Protein AF-A0A9Q4A584-F1 (afdb_monomer_lite)

Secondary structure (DSSP, 8-state):
---------------------------HHHHHHHHHHHHHHHHHHHHHHHHHHHHHHS-TTTS-HHHHHHHHHHHHHHHHH--HHHHHHHHHHHHHHHHHHTPPPPTT----SSPPPHHHHHHHHHHHHSHHHHHHHS---------------

pLDDT: mean 70.02, std 19.83, range [31.92, 92.0]

Structure (mmCIF, N/CA/C/O backbone):
data_AF-A0A9Q4A584-F1
#
_entry.id   AF-A0A9Q4A584-F1
#
loop_
_atom_site.group_PDB
_atom_site.id
_atom_site.type_symbol
_atom_site.label_atom_id
_atom_site.label_alt_id
_atom_site.label_comp_id
_atom_site.label_asym_id
_atom_site.label_entity_id
_atom_site.label_seq_id
_atom_site.pdbx_PDB_ins_code
_atom_site.Cartn_x
_atom_site.Cartn_y
_atom_site.Cartn_z
_atom_site.occupancy
_atom_site.B_iso_or_equiv
_atom_site.auth_seq_id
_atom_site.auth_comp_id
_atom_site.auth_asym_id
_atom_site.auth_atom_id
_atom_site.pdbx_PDB_model_num
ATOM 1 N N . MET A 1 1 ? 50.749 42.312 -32.175 1.00 40.69 1 MET A N 1
ATOM 2 C CA . MET A 1 1 ? 51.852 41.611 -31.478 1.00 40.69 1 MET A CA 1
ATOM 3 C C . MET A 1 1 ? 52.703 42.651 -30.770 1.00 40.69 1 MET A C 1
ATOM 5 O O . MET A 1 1 ? 53.449 43.335 -31.454 1.00 40.69 1 MET A O 1
ATOM 9 N N . THR A 1 2 ? 52.614 42.774 -29.443 1.00 34.50 2 THR A N 1
ATOM 10 C CA . THR A 1 2 ? 53.553 43.616 -28.682 1.00 34.50 2 THR A CA 1
ATOM 11 C C . THR A 1 2 ? 53.817 42.985 -27.320 1.00 34.50 2 THR A C 1
ATOM 13 O O . THR A 1 2 ? 52.899 42.554 -26.629 1.00 34.50 2 THR A O 1
ATOM 16 N N . LYS A 1 3 ? 55.103 42.854 -26.999 1.00 38.12 3 LYS A N 1
ATOM 17 C CA . LYS A 1 3 ? 55.669 42.194 -25.823 1.00 38.12 3 LYS A CA 1
ATOM 18 C C . LYS A 1 3 ? 55.987 43.235 -24.735 1.00 38.12 3 LYS A C 1
ATOM 20 O O . LYS A 1 3 ? 56.622 44.230 -25.052 1.00 38.12 3 LYS A O 1
ATOM 25 N N . ARG A 1 4 ? 55.724 42.825 -23.482 1.00 40.00 4 ARG A N 1
ATOM 26 C CA . ARG A 1 4 ? 56.621 42.845 -22.298 1.00 40.00 4 ARG A CA 1
ATOM 27 C C . ARG A 1 4 ? 56.768 44.092 -21.388 1.00 40.00 4 ARG A C 1
ATOM 29 O O . ARG A 1 4 ? 57.232 45.128 -21.837 1.00 40.00 4 ARG A O 1
ATOM 36 N N . HIS A 1 5 ? 56.633 43.780 -20.079 1.00 40.31 5 HIS A N 1
ATOM 37 C CA . HIS A 1 5 ? 57.414 44.223 -18.892 1.00 40.31 5 HIS A CA 1
ATOM 38 C C . HIS A 1 5 ? 57.195 45.666 -18.363 1.00 40.31 5 HIS A C 1
ATOM 40 O O . HIS A 1 5 ? 56.999 46.562 -19.163 1.00 40.31 5 HIS A O 1
ATOM 46 N N . PHE A 1 6 ? 57.241 46.017 -17.063 1.00 33.31 6 PHE A N 1
ATOM 47 C CA . PHE A 1 6 ? 57.586 45.364 -15.780 1.00 33.31 6 PHE A CA 1
ATOM 48 C C . PHE A 1 6 ? 57.098 46.268 -14.599 1.00 33.31 6 PHE A C 1
ATOM 50 O O . PHE A 1 6 ? 56.955 47.472 -14.784 1.00 33.31 6 PHE A O 1
ATOM 57 N N . SER A 1 7 ? 56.994 45.683 -13.395 1.00 35.25 7 SER A N 1
ATOM 58 C CA . SER A 1 7 ? 57.265 46.262 -12.051 1.00 35.25 7 SER A CA 1
ATOM 59 C C . SER A 1 7 ? 56.241 47.136 -11.299 1.00 35.25 7 SER A C 1
ATOM 61 O O . SER A 1 7 ? 56.107 48.332 -11.517 1.00 35.25 7 SER A O 1
ATOM 63 N N . THR A 1 8 ? 55.629 46.490 -10.300 1.00 46.31 8 THR A N 1
ATOM 64 C CA . THR A 1 8 ? 55.676 46.764 -8.844 1.00 46.31 8 THR A CA 1
ATOM 65 C C . THR A 1 8 ? 55.876 48.197 -8.321 1.00 46.31 8 THR A C 1
ATOM 67 O O . THR A 1 8 ? 56.972 48.741 -8.380 1.00 46.31 8 THR A O 1
ATOM 70 N N . LEU A 1 9 ? 54.857 48.686 -7.609 1.00 35.78 9 LEU A N 1
ATOM 71 C CA . LEU A 1 9 ? 54.880 49.517 -6.390 1.00 35.78 9 LEU A CA 1
ATOM 72 C C . LEU A 1 9 ? 53.492 49.296 -5.760 1.00 35.78 9 LEU A C 1
ATOM 74 O O . LEU A 1 9 ? 52.506 49.251 -6.482 1.00 35.78 9 LEU A O 1
ATOM 78 N N . GLY A 1 10 ? 53.305 49.004 -4.482 1.00 31.92 10 GLY A N 1
ATOM 79 C CA . GLY A 1 10 ? 53.908 49.597 -3.299 1.00 31.92 10 GLY A CA 1
ATOM 80 C C . GLY A 1 10 ? 52.718 49.863 -2.375 1.00 31.92 10 GLY A C 1
ATOM 81 O O . GLY A 1 10 ? 51.787 50.561 -2.760 1.00 31.92 10 GLY A O 1
ATOM 82 N N . ALA A 1 11 ? 52.690 49.192 -1.229 1.00 41.81 11 ALA A N 1
ATOM 83 C CA . ALA A 1 11 ? 51.587 49.229 -0.283 1.00 41.81 11 ALA A CA 1
ATOM 84 C C . ALA A 1 11 ? 51.425 50.611 0.364 1.00 41.81 11 ALA A C 1
ATOM 86 O O . ALA A 1 11 ? 52.413 51.212 0.776 1.00 41.81 11 ALA A O 1
ATOM 87 N N . THR A 1 12 ? 50.178 51.018 0.587 1.00 35.19 12 THR A N 1
ATOM 88 C CA . THR A 1 12 ? 49.785 51.803 1.761 1.00 35.19 12 THR A CA 1
ATOM 89 C C . THR A 1 12 ? 48.471 51.236 2.273 1.00 35.19 12 THR A C 1
ATOM 91 O O . THR A 1 12 ? 47.438 51.297 1.612 1.00 35.19 12 THR A O 1
ATOM 94 N N . PHE A 1 13 ? 48.585 50.585 3.425 1.00 35.34 13 PHE A N 1
ATOM 95 C CA . PHE A 1 13 ? 47.510 50.074 4.254 1.00 35.34 13 PHE A CA 1
ATOM 96 C C . PHE A 1 13 ? 46.861 51.271 4.946 1.00 35.34 13 PHE A C 1
ATOM 98 O O . PHE A 1 13 ? 47.531 51.946 5.725 1.00 35.34 13 PHE A O 1
ATOM 105 N N . ASP A 1 14 ? 45.594 51.534 4.640 1.00 34.25 14 ASP A N 1
ATOM 106 C CA . ASP A 1 14 ? 44.761 52.440 5.422 1.00 34.25 14 ASP A CA 1
ATOM 107 C C . ASP A 1 14 ? 43.727 51.575 6.138 1.00 34.25 14 ASP A C 1
ATOM 109 O O . ASP A 1 14 ? 42.831 50.986 5.526 1.00 34.25 14 ASP A O 1
ATOM 113 N N . ALA A 1 15 ? 43.962 51.387 7.431 1.00 45.78 15 ALA A N 1
ATOM 114 C CA . ALA A 1 15 ? 43.024 50.760 8.331 1.00 45.78 15 ALA A CA 1
ATOM 115 C C . ALA A 1 15 ? 42.197 51.869 8.950 1.00 45.78 15 ALA A C 1
ATOM 117 O O . ALA A 1 15 ? 42.630 52.489 9.916 1.00 45.78 15 ALA A O 1
ATOM 118 N N . ASP A 1 16 ? 40.985 52.046 8.444 1.00 40.03 16 ASP A N 1
ATOM 119 C CA . ASP A 1 16 ? 39.939 52.576 9.290 1.00 40.03 16 ASP A CA 1
ATOM 120 C C . ASP A 1 16 ? 38.580 51.975 8.948 1.00 40.03 16 ASP A C 1
ATOM 122 O O . ASP A 1 16 ? 38.083 52.066 7.830 1.00 40.03 16 ASP A O 1
ATOM 126 N N . HIS A 1 17 ? 38.010 51.357 9.982 1.00 44.75 17 HIS A N 1
ATOM 127 C CA . HIS A 1 17 ? 36.589 51.115 10.184 1.00 44.75 17 HIS A CA 1
ATOM 128 C C . HIS A 1 17 ? 35.825 50.337 9.109 1.00 44.75 17 HIS A C 1
ATOM 130 O O . HIS A 1 17 ? 35.329 50.919 8.157 1.00 44.75 17 HIS A O 1
ATOM 136 N N . LEU A 1 18 ? 35.546 49.058 9.394 1.00 33.84 18 LEU A N 1
ATOM 137 C CA . LEU A 1 18 ? 34.205 48.472 9.240 1.00 33.84 18 LEU A CA 1
ATOM 138 C C . LEU A 1 18 ? 34.092 47.206 10.116 1.00 33.84 18 LEU A C 1
ATOM 140 O O . LEU A 1 18 ? 34.764 46.201 9.893 1.00 33.84 18 LEU A O 1
ATOM 144 N N . LEU A 1 19 ? 33.259 47.293 11.154 1.00 40.94 19 LEU A N 1
ATOM 145 C CA . LEU A 1 19 ? 32.802 46.175 11.989 1.00 40.94 19 LEU A CA 1
ATOM 146 C C . LEU A 1 19 ? 31.737 45.332 11.242 1.00 40.94 19 LEU A C 1
ATOM 148 O O . LEU A 1 19 ? 31.252 45.749 10.191 1.00 40.94 19 LEU A O 1
ATOM 152 N N . PRO A 1 20 ? 31.431 44.112 11.726 1.00 48.06 20 PRO A N 1
ATOM 153 C CA . PRO A 1 20 ? 31.235 42.927 10.903 1.00 48.06 20 PRO A CA 1
ATOM 154 C C . PRO A 1 20 ? 29.814 42.846 10.350 1.00 48.06 20 PRO A C 1
ATOM 156 O O . PRO A 1 20 ? 28.849 42.877 11.110 1.00 48.06 20 PRO A O 1
ATOM 159 N N . LEU A 1 21 ? 29.687 42.675 9.035 1.00 39.03 21 LEU A N 1
ATOM 160 C CA . LEU A 1 21 ? 28.413 42.329 8.417 1.00 39.03 21 LEU A CA 1
ATOM 161 C C . LEU A 1 21 ? 28.338 40.821 8.194 1.00 39.03 21 LEU A C 1
ATOM 163 O O . LEU A 1 21 ? 29.077 40.244 7.400 1.00 39.03 21 LEU A O 1
ATOM 167 N N . ASP A 1 22 ? 27.425 40.238 8.964 1.00 40.09 22 ASP A N 1
ATOM 168 C CA . ASP A 1 22 ? 26.577 39.114 8.610 1.00 40.09 22 ASP A CA 1
ATOM 169 C C . ASP A 1 22 ? 27.282 37.859 8.104 1.00 40.09 22 ASP A C 1
ATOM 171 O O . ASP A 1 22 ? 27.423 37.581 6.913 1.00 40.09 22 ASP A O 1
ATOM 175 N N . ARG A 1 23 ? 27.576 36.992 9.080 1.00 43.94 23 ARG A N 1
ATOM 176 C CA . ARG A 1 23 ? 27.409 35.550 8.899 1.00 43.94 23 ARG A CA 1
ATOM 177 C C . ARG A 1 23 ? 26.050 35.307 8.237 1.00 43.94 23 ARG A C 1
ATOM 179 O O . ARG A 1 23 ? 25.025 35.251 8.912 1.00 43.94 23 ARG A O 1
ATOM 186 N N . ILE A 1 24 ? 26.058 35.079 6.930 1.00 47.00 24 ILE A N 1
ATOM 187 C CA . ILE A 1 24 ? 25.037 34.268 6.280 1.00 47.00 24 ILE A CA 1
ATOM 188 C C . ILE A 1 24 ? 25.241 32.865 6.854 1.00 47.00 24 ILE A C 1
ATOM 190 O O . ILE A 1 24 ? 26.003 32.059 6.323 1.00 47.00 24 ILE A O 1
ATOM 194 N N . VAL A 1 25 ? 24.619 32.592 8.002 1.00 47.59 25 VAL A N 1
ATOM 195 C CA . VAL A 1 25 ? 24.321 31.220 8.394 1.00 47.59 25 VAL A CA 1
ATOM 196 C C . VAL A 1 25 ? 23.322 30.755 7.350 1.00 47.59 25 VAL A C 1
ATOM 198 O O . VAL A 1 25 ? 22.127 31.031 7.435 1.00 47.59 25 VAL A O 1
ATOM 201 N N . VAL A 1 26 ? 23.839 30.133 6.292 1.00 47.44 26 VAL A N 1
ATOM 202 C CA . VAL A 1 26 ? 23.025 29.304 5.416 1.00 47.44 26 VAL A CA 1
ATOM 203 C C . VAL A 1 26 ? 22.354 28.313 6.355 1.00 47.44 26 VAL A C 1
ATOM 205 O O . VAL A 1 26 ? 23.022 27.565 7.061 1.00 47.44 26 VAL A O 1
ATOM 208 N N . ASN A 1 27 ? 21.037 28.423 6.455 1.00 50.44 27 ASN 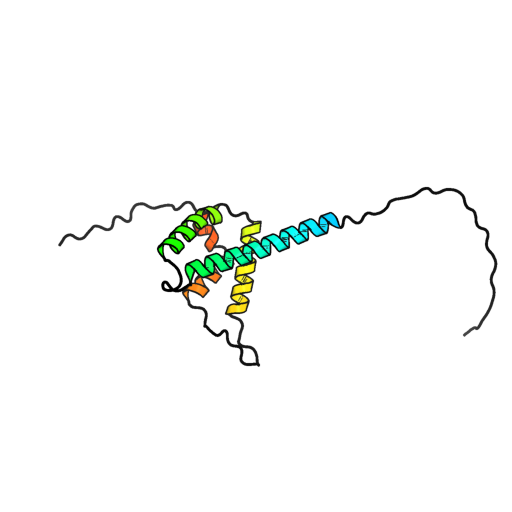A N 1
ATOM 209 C CA . ASN A 1 27 ? 20.192 27.643 7.340 1.00 50.44 27 ASN A CA 1
ATOM 210 C C . ASN A 1 27 ? 20.194 26.176 6.864 1.00 50.44 27 ASN A C 1
ATOM 212 O O . ASN A 1 27 ? 19.280 25.726 6.172 1.00 50.44 27 ASN A O 1
ATOM 216 N N . GLU A 1 28 ? 21.277 25.450 7.153 1.00 51.06 28 GLU A N 1
ATOM 217 C CA . GLU A 1 28 ? 21.445 24.030 6.821 1.00 51.06 28 GLU A CA 1
ATOM 218 C C . GLU A 1 28 ? 20.459 23.154 7.611 1.00 51.06 28 GLU A C 1
ATOM 220 O O . GLU A 1 28 ? 20.025 22.113 7.116 1.00 51.06 28 GLU A O 1
ATOM 225 N N . GLU A 1 29 ? 20.009 23.613 8.784 1.00 47.91 29 GLU A N 1
ATOM 226 C CA . GLU A 1 29 ? 19.045 22.900 9.633 1.00 47.91 29 GLU A CA 1
ATOM 227 C C . GLU A 1 29 ? 17.633 22.833 9.030 1.00 47.91 29 GLU A C 1
ATOM 229 O O . GLU A 1 29 ? 16.930 21.834 9.214 1.00 47.91 29 GLU A O 1
ATOM 234 N N . SER A 1 30 ? 17.221 23.835 8.243 1.00 47.16 30 SER A N 1
ATOM 235 C CA . SER A 1 30 ? 15.920 23.787 7.553 1.00 47.16 30 SER A CA 1
ATOM 236 C C . SER A 1 30 ? 15.910 22.796 6.388 1.00 47.16 30 SER A C 1
ATOM 238 O O . SER A 1 30 ? 14.933 22.076 6.207 1.00 47.16 30 SER A O 1
ATOM 240 N N . ARG A 1 31 ? 17.026 22.656 5.659 1.00 50.91 31 ARG A N 1
ATOM 241 C CA . ARG A 1 31 ? 17.143 21.650 4.585 1.00 50.91 31 ARG A CA 1
ATOM 242 C C . ARG A 1 31 ? 17.260 20.234 5.150 1.00 50.91 31 ARG A C 1
ATOM 244 O O . ARG A 1 31 ? 16.728 19.295 4.564 1.00 50.91 31 ARG A O 1
ATOM 251 N N . ALA A 1 32 ? 17.934 20.073 6.290 1.00 51.19 32 ALA A N 1
ATOM 252 C CA . ALA A 1 32 ? 18.060 18.781 6.957 1.00 51.19 32 ALA A CA 1
ATOM 253 C C . ALA A 1 32 ? 16.713 18.275 7.504 1.00 51.19 32 ALA A C 1
ATOM 255 O O . ALA A 1 32 ? 16.420 17.090 7.365 1.00 51.19 32 ALA A O 1
ATOM 256 N N . SER A 1 33 ? 15.875 19.161 8.056 1.00 51.38 33 SER A N 1
ATOM 257 C CA . SER A 1 33 ? 14.558 18.792 8.602 1.00 51.38 33 SER A CA 1
ATOM 258 C C . SER A 1 33 ? 13.566 18.366 7.512 1.00 51.38 33 SER A C 1
ATOM 260 O O . SER A 1 33 ? 12.888 17.351 7.668 1.00 51.38 33 SER A O 1
ATOM 262 N N . GLU A 1 34 ? 13.542 19.063 6.370 1.00 54.25 34 GLU A N 1
ATOM 263 C CA . GLU A 1 34 ? 12.715 18.688 5.210 1.00 54.25 34 GLU A CA 1
ATOM 264 C C . GLU A 1 34 ? 13.163 17.354 4.590 1.00 54.25 34 GLU A C 1
ATOM 266 O O . GLU A 1 34 ? 12.346 16.478 4.301 1.00 54.25 34 GLU A O 1
ATOM 271 N N . HIS A 1 35 ? 14.476 17.151 4.431 1.00 56.28 35 HIS A N 1
ATOM 272 C CA . HIS A 1 35 ? 15.012 15.904 3.885 1.00 56.28 35 HIS A CA 1
ATOM 273 C C . HIS A 1 35 ? 14.864 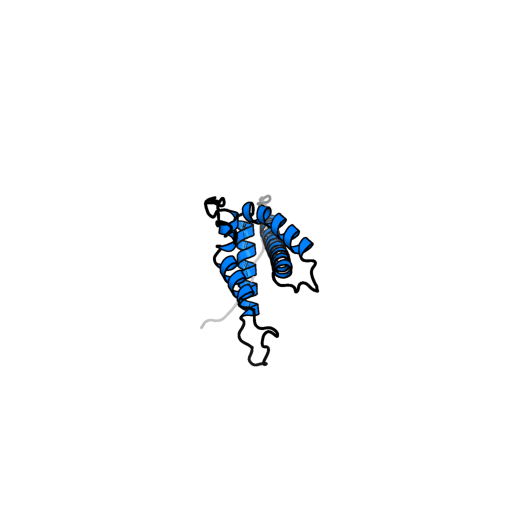14.713 4.840 1.00 56.28 35 HIS A C 1
ATOM 275 O O . HIS A 1 35 ? 14.668 13.587 4.375 1.00 56.28 35 HIS A O 1
ATOM 281 N N . TYR A 1 36 ? 14.954 14.935 6.154 1.00 57.06 36 TYR A N 1
ATOM 282 C CA . TYR A 1 36 ? 14.779 13.878 7.147 1.00 57.06 36 TYR A CA 1
ATOM 283 C C . TYR A 1 36 ? 13.316 13.438 7.240 1.00 57.06 36 TYR A C 1
ATOM 285 O O . TYR A 1 36 ? 13.061 12.237 7.210 1.00 57.06 36 TYR A O 1
ATOM 293 N N . GLY A 1 37 ? 12.368 14.385 7.253 1.00 62.25 37 GLY A N 1
ATOM 294 C CA . GLY A 1 37 ? 10.930 14.096 7.225 1.00 62.25 37 GLY A CA 1
ATOM 295 C C . GLY A 1 37 ? 10.493 13.352 5.960 1.00 62.25 37 GLY A C 1
ATOM 296 O O . GLY A 1 37 ? 9.811 12.335 6.040 1.00 62.25 37 GLY A O 1
ATOM 297 N N . ALA A 1 38 ? 10.972 13.771 4.785 1.00 63.78 38 ALA A N 1
ATOM 298 C CA . ALA A 1 38 ? 10.655 13.082 3.533 1.00 63.78 38 ALA A CA 1
ATOM 299 C C . ALA A 1 38 ? 11.259 11.664 3.464 1.00 63.78 38 ALA A C 1
ATOM 301 O O . ALA A 1 38 ? 10.646 10.736 2.927 1.00 63.78 38 ALA A O 1
ATOM 302 N N . ARG A 1 39 ? 12.465 11.464 4.018 1.00 67.81 39 ARG A N 1
ATOM 303 C CA . ARG A 1 39 ? 13.128 10.151 4.045 1.00 67.81 39 ARG A CA 1
ATOM 304 C C . ARG A 1 39 ? 12.508 9.212 5.079 1.00 67.81 39 ARG A C 1
ATOM 306 O O . ARG A 1 39 ? 12.388 8.022 4.792 1.00 67.81 39 ARG A O 1
ATOM 313 N N . SER A 1 40 ? 12.101 9.725 6.240 1.00 81.69 40 SER A N 1
ATOM 314 C CA . SER A 1 40 ? 11.394 8.940 7.255 1.00 81.69 40 SER A CA 1
ATOM 315 C C . SER A 1 40 ? 9.994 8.558 6.779 1.00 81.69 40 SER A C 1
ATOM 317 O O . SER A 1 40 ? 9.618 7.397 6.905 1.00 81.69 40 SER A O 1
ATOM 319 N N . MET A 1 41 ? 9.268 9.478 6.134 1.00 89.94 41 MET A N 1
ATOM 320 C CA . MET A 1 41 ? 7.941 9.199 5.585 1.00 89.94 41 MET A CA 1
ATOM 321 C C . MET A 1 41 ? 7.989 8.146 4.481 1.00 89.94 41 MET A C 1
ATOM 323 O O . MET A 1 41 ? 7.173 7.228 4.463 1.00 89.94 41 MET A O 1
ATOM 327 N N . ARG A 1 42 ? 8.983 8.222 3.591 1.00 87.00 42 ARG A N 1
ATOM 328 C CA . ARG A 1 42 ? 9.196 7.182 2.584 1.00 87.00 42 ARG A CA 1
ATOM 329 C C . ARG A 1 42 ? 9.491 5.825 3.225 1.00 87.00 42 ARG A C 1
ATOM 331 O O . ARG A 1 42 ? 8.915 4.833 2.801 1.00 87.00 42 ARG A O 1
ATOM 338 N N . ALA A 1 43 ? 10.366 5.776 4.228 1.00 88.12 43 ALA A N 1
ATOM 339 C CA . ALA A 1 43 ? 10.709 4.527 4.905 1.00 88.12 43 ALA A CA 1
ATOM 340 C C . ALA A 1 43 ? 9.500 3.911 5.630 1.00 88.12 43 ALA A C 1
ATOM 342 O O . ALA A 1 43 ? 9.288 2.705 5.553 1.00 88.12 43 ALA A O 1
ATOM 343 N N . LEU A 1 44 ? 8.677 4.736 6.286 1.00 89.94 44 LEU A N 1
ATOM 344 C CA . LEU A 1 44 ? 7.426 4.287 6.897 1.00 89.94 44 LEU A CA 1
ATOM 345 C C . LEU A 1 44 ? 6.447 3.770 5.844 1.00 89.94 44 LEU A C 1
ATOM 347 O O . LEU A 1 44 ? 5.884 2.701 6.027 1.00 89.94 44 LEU A O 1
ATOM 351 N N . ALA A 1 45 ? 6.288 4.471 4.720 1.00 91.69 45 ALA A N 1
ATOM 352 C CA . ALA A 1 45 ? 5.452 4.003 3.621 1.00 91.69 45 ALA A CA 1
ATOM 353 C C . ALA A 1 45 ? 5.949 2.670 3.035 1.00 91.69 45 ALA A C 1
ATOM 355 O O . ALA A 1 45 ? 5.131 1.816 2.714 1.00 91.69 45 ALA A O 1
ATOM 356 N N . GLU A 1 46 ? 7.268 2.471 2.927 1.00 90.88 46 GLU A N 1
ATOM 357 C CA . GLU A 1 46 ? 7.871 1.206 2.484 1.00 90.88 46 GLU A CA 1
ATOM 358 C C . GLU A 1 46 ? 7.544 0.064 3.456 1.00 90.88 46 GLU A C 1
ATOM 360 O O . GLU A 1 46 ? 7.025 -0.964 3.030 1.00 90.88 46 GLU A O 1
ATOM 365 N N . LEU A 1 47 ? 7.746 0.275 4.760 1.00 90.69 47 LEU A N 1
ATOM 366 C CA . LEU A 1 47 ? 7.429 -0.721 5.790 1.00 90.69 47 LEU A CA 1
ATOM 367 C C . LEU A 1 47 ? 5.930 -1.031 5.865 1.00 90.69 47 LEU A C 1
ATOM 369 O O . LEU A 1 47 ? 5.546 -2.196 5.925 1.00 90.69 47 LEU A O 1
ATOM 373 N N . SER A 1 48 ? 5.080 -0.003 5.839 1.00 90.81 48 SER A N 1
ATOM 374 C CA . SER A 1 48 ? 3.625 -0.163 5.858 1.00 90.81 48 SER A CA 1
ATOM 375 C C . SER A 1 48 ? 3.130 -0.897 4.617 1.00 90.81 48 SER A C 1
ATOM 377 O O . SER A 1 48 ? 2.257 -1.755 4.718 1.00 90.81 48 SER A O 1
ATOM 379 N N . PHE A 1 49 ? 3.695 -0.590 3.447 1.00 91.75 49 PHE A N 1
ATOM 380 C CA . PHE A 1 49 ? 3.367 -1.292 2.213 1.00 91.75 49 PHE A CA 1
ATOM 381 C C . PHE A 1 49 ? 3.766 -2.766 2.296 1.00 91.75 49 PHE A C 1
ATOM 383 O O . PHE A 1 49 ? 2.944 -3.629 2.000 1.00 91.75 49 PHE A O 1
ATOM 390 N N . ASP A 1 50 ? 4.998 -3.063 2.720 1.00 90.44 50 ASP A N 1
ATOM 391 C CA . ASP A 1 50 ? 5.484 -4.440 2.844 1.00 90.44 50 ASP A CA 1
ATOM 392 C C . ASP A 1 50 ? 4.659 -5.237 3.867 1.00 90.44 50 ASP A C 1
ATOM 394 O O . ASP A 1 50 ? 4.363 -6.408 3.635 1.00 90.44 50 ASP A O 1
ATOM 398 N N . PHE A 1 51 ? 4.221 -4.600 4.958 1.00 90.00 51 PHE A N 1
ATOM 399 C CA . PHE A 1 51 ? 3.332 -5.216 5.941 1.00 90.00 51 PHE A CA 1
ATOM 400 C C . PHE A 1 51 ? 1.969 -5.576 5.341 1.00 90.00 51 PHE A C 1
ATOM 402 O O . PHE A 1 51 ? 1.547 -6.724 5.434 1.00 90.00 51 PHE A O 1
ATOM 409 N N . VAL A 1 52 ? 1.301 -4.632 4.669 1.00 90.69 52 VAL A N 1
ATOM 410 C CA . VAL A 1 52 ? 0.003 -4.877 4.008 1.00 90.69 52 VAL A CA 1
ATOM 411 C C . VAL A 1 52 ? 0.135 -5.946 2.930 1.00 90.69 52 VAL A C 1
ATOM 413 O O . VAL A 1 52 ? -0.685 -6.857 2.856 1.00 90.69 52 VAL A O 1
ATOM 416 N N . TRP A 1 53 ? 1.196 -5.868 2.126 1.00 90.25 53 TRP A N 1
ATOM 417 C CA . TRP A 1 53 ? 1.511 -6.868 1.113 1.00 90.25 53 TRP A CA 1
ATOM 418 C C . TRP A 1 53 ? 1.654 -8.261 1.730 1.00 90.25 53 TRP A C 1
ATOM 420 O O . TRP A 1 53 ? 1.106 -9.228 1.209 1.00 90.25 53 TRP A O 1
ATOM 430 N N . HIS A 1 54 ? 2.366 -8.363 2.854 1.00 89.25 54 HIS A N 1
ATOM 431 C CA . HIS A 1 54 ? 2.536 -9.617 3.575 1.00 89.25 54 HIS A CA 1
ATOM 432 C C . HIS A 1 54 ? 1.202 -10.142 4.118 1.00 89.25 54 HIS A C 1
ATOM 434 O O . HIS A 1 54 ? 0.913 -11.318 3.930 1.00 89.25 54 HIS A O 1
ATOM 440 N N . LEU A 1 55 ? 0.359 -9.288 4.707 1.00 89.38 55 LEU A N 1
ATOM 441 C CA . LEU A 1 55 ? -0.950 -9.706 5.221 1.00 89.38 55 LEU A CA 1
ATOM 442 C C . LEU A 1 55 ? -1.901 -10.213 4.130 1.00 89.38 55 LEU A C 1
ATOM 444 O O . LEU A 1 55 ? -2.713 -11.089 4.396 1.00 89.38 55 LEU A O 1
ATOM 448 N N . MET A 1 56 ? -1.830 -9.646 2.924 1.00 87.38 56 MET A N 1
ATOM 449 C CA . MET A 1 56 ? -2.768 -9.964 1.842 1.00 87.38 56 MET A CA 1
ATOM 450 C C . MET A 1 56 ? -2.352 -11.153 0.975 1.00 87.38 56 MET A C 1
ATOM 452 O O . MET A 1 56 ? -3.216 -11.781 0.369 1.00 87.38 56 MET A O 1
ATOM 456 N N . PHE A 1 57 ? -1.050 -11.414 0.844 1.00 87.00 57 PHE A N 1
ATOM 457 C CA . PHE A 1 57 ? -0.532 -12.326 -0.184 1.00 87.00 57 PHE A CA 1
ATOM 458 C C . PHE A 1 57 ? 0.416 -13.402 0.343 1.00 87.00 57 PHE A C 1
ATOM 460 O O . PHE A 1 57 ? 1.020 -14.111 -0.460 1.00 87.00 57 PHE A O 1
ATOM 467 N N . THR A 1 58 ? 0.594 -13.497 1.658 1.00 85.69 58 THR A N 1
ATOM 468 C CA . THR A 1 58 ? 1.323 -14.618 2.262 1.00 85.69 58 THR A CA 1
ATOM 469 C C . THR A 1 58 ? 0.381 -15.794 2.423 1.00 85.69 58 THR A C 1
ATOM 471 O O . THR A 1 58 ? -0.778 -15.608 2.778 1.00 85.69 58 THR A O 1
ATOM 474 N N . ASP A 1 59 ? 0.891 -16.989 2.155 1.00 78.38 59 ASP A N 1
ATOM 475 C CA . ASP A 1 59 ? 0.126 -18.224 2.250 1.00 78.38 59 ASP A CA 1
ATOM 476 C C . ASP A 1 59 ? -0.362 -18.488 3.693 1.00 78.38 59 ASP A C 1
ATOM 478 O O . ASP A 1 59 ? 0.325 -18.180 4.675 1.00 78.38 59 ASP A O 1
ATOM 482 N N . ASP A 1 60 ? -1.545 -19.099 3.818 1.00 74.06 60 ASP A N 1
ATOM 483 C CA . ASP A 1 60 ? -2.212 -19.392 5.102 1.00 74.06 60 ASP A CA 1
ATOM 484 C C . ASP A 1 60 ? -1.401 -20.346 6.010 1.00 74.06 60 ASP A C 1
ATOM 486 O O . ASP A 1 60 ? -1.657 -20.455 7.209 1.00 74.06 60 ASP A O 1
ATOM 490 N N . ASP A 1 61 ? -0.420 -21.070 5.461 1.00 79.25 61 ASP A N 1
ATOM 491 C CA . ASP A 1 61 ? 0.486 -21.938 6.223 1.00 79.25 61 ASP A CA 1
ATOM 492 C C . ASP A 1 61 ? 1.627 -21.164 6.908 1.00 79.25 61 ASP A C 1
ATOM 494 O O . ASP A 1 61 ? 2.272 -21.684 7.824 1.00 79.25 61 ASP A O 1
ATOM 498 N N . GLN A 1 62 ? 1.868 -19.921 6.485 1.00 80.75 62 GLN A N 1
ATOM 499 C CA . GLN A 1 62 ? 2.911 -19.037 7.006 1.00 80.75 62 GLN A CA 1
ATOM 500 C C . GLN A 1 62 ? 2.353 -17.889 7.850 1.00 80.75 62 GLN A C 1
ATOM 502 O O . GLN A 1 62 ? 3.088 -17.330 8.670 1.00 80.75 62 GLN A O 1
ATOM 507 N N . LEU A 1 63 ? 1.075 -17.548 7.677 1.00 84.69 63 LEU A N 1
ATOM 508 C CA . LEU A 1 63 ? 0.412 -16.461 8.385 1.00 84.69 63 LEU A CA 1
ATOM 509 C C . LEU A 1 63 ? -0.901 -16.938 9.010 1.00 84.69 63 LEU A C 1
ATOM 511 O O . LEU A 1 63 ? -1.761 -17.494 8.338 1.00 84.69 63 LEU A O 1
ATOM 515 N N . ASP A 1 64 ? -1.073 -16.669 10.305 1.00 87.38 64 ASP A N 1
ATOM 516 C CA . ASP A 1 64 ? -2.348 -16.897 10.985 1.00 87.38 64 ASP A CA 1
ATOM 517 C C . ASP A 1 64 ? -3.426 -15.987 10.373 1.00 87.38 64 ASP A C 1
ATOM 519 O O . ASP A 1 64 ? -3.339 -14.756 10.444 1.00 87.38 64 ASP A O 1
ATOM 523 N N . GLN A 1 65 ? -4.432 -16.603 9.754 1.00 85.12 65 GLN A N 1
ATOM 524 C CA . GLN A 1 65 ? -5.480 -15.903 9.019 1.00 85.12 65 GLN A CA 1
ATOM 525 C C . GLN A 1 65 ? -6.338 -15.010 9.925 1.00 85.12 65 GLN A C 1
ATOM 527 O O . GLN A 1 65 ? -6.671 -13.889 9.537 1.00 85.12 65 GLN A O 1
ATOM 532 N N . ASP A 1 66 ? -6.649 -15.451 11.146 1.00 88.12 66 ASP A N 1
ATOM 533 C CA . ASP A 1 66 ? -7.438 -14.657 12.092 1.00 88.12 66 ASP A CA 1
ATOM 534 C C . ASP A 1 66 ? -6.653 -13.415 12.523 1.00 88.12 66 ASP A C 1
ATOM 536 O O . ASP A 1 66 ? -7.202 -12.313 12.633 1.00 88.12 66 ASP A O 1
ATOM 540 N N . LEU A 1 67 ? -5.342 -13.567 12.731 1.00 87.75 67 LEU A N 1
ATOM 541 C CA . LEU A 1 67 ? -4.459 -12.439 13.001 1.00 87.75 67 LEU A CA 1
ATOM 542 C C . LEU A 1 67 ? -4.366 -11.497 11.795 1.00 87.75 67 LEU A C 1
ATOM 544 O O . LEU A 1 67 ? -4.392 -10.277 11.984 1.00 87.75 67 LEU A O 1
ATOM 548 N N . ALA A 1 68 ? -4.279 -12.031 10.576 1.00 87.56 68 ALA A N 1
ATOM 549 C CA . ALA A 1 68 ? -4.194 -11.234 9.358 1.00 87.56 68 ALA A CA 1
ATOM 550 C C . ALA A 1 68 ? -5.453 -10.389 9.146 1.00 87.56 68 ALA A C 1
ATOM 552 O O . ALA A 1 68 ? -5.353 -9.176 8.957 1.00 87.56 68 ALA A O 1
ATOM 553 N N . VAL A 1 69 ? -6.632 -11.006 9.276 1.00 88.06 69 VAL A N 1
ATOM 554 C CA . VAL A 1 69 ? -7.933 -10.333 9.165 1.00 88.06 69 VAL A CA 1
ATOM 555 C C . VAL A 1 69 ? -8.054 -9.229 10.208 1.00 88.06 69 VAL A C 1
ATOM 557 O O . VAL A 1 69 ? -8.279 -8.077 9.849 1.00 88.06 69 VAL A O 1
ATOM 560 N N . ARG A 1 70 ? -7.800 -9.533 11.487 1.00 89.44 70 ARG A N 1
ATOM 561 C CA . ARG A 1 70 ? -7.859 -8.528 12.563 1.00 89.44 70 ARG A CA 1
ATOM 562 C C . ARG A 1 70 ? -6.884 -7.373 12.344 1.00 89.44 70 ARG A C 1
ATOM 564 O O . ARG A 1 70 ? -7.194 -6.227 12.672 1.00 89.44 70 ARG A O 1
ATOM 571 N N . SER A 1 71 ? -5.700 -7.663 11.808 1.00 86.81 71 SER A N 1
ATOM 572 C CA . SER A 1 71 ? -4.702 -6.632 11.506 1.00 86.81 71 SER A CA 1
ATOM 573 C C . SER A 1 71 ? -5.154 -5.745 10.345 1.00 86.81 71 SER A C 1
ATOM 575 O O . SER A 1 71 ? -5.029 -4.526 10.431 1.00 86.81 71 SER A O 1
ATOM 577 N N . LEU A 1 72 ? -5.729 -6.329 9.289 1.00 86.12 72 LEU A N 1
ATOM 578 C CA . LEU A 1 72 ? -6.269 -5.586 8.147 1.00 86.12 72 LEU A CA 1
ATOM 579 C C . LEU A 1 72 ? -7.478 -4.726 8.538 1.00 86.12 72 LEU A C 1
ATOM 581 O O . LEU A 1 72 ? -7.554 -3.567 8.132 1.00 86.12 72 LEU A O 1
ATOM 585 N N . GLU A 1 73 ? -8.383 -5.247 9.368 1.00 87.69 73 GLU A N 1
ATOM 586 C CA . GLU A 1 73 ? -9.517 -4.489 9.910 1.00 87.69 73 GLU A CA 1
ATOM 587 C C . GLU A 1 73 ? -9.038 -3.276 10.712 1.00 87.69 73 GLU A C 1
ATOM 589 O O . GLU A 1 73 ? -9.504 -2.161 10.488 1.00 87.69 73 GLU A O 1
ATOM 594 N N . SER A 1 74 ? -8.035 -3.460 11.576 1.00 86.12 74 SER A N 1
ATOM 595 C CA . SER A 1 74 ? -7.436 -2.352 12.326 1.00 86.12 74 SER A CA 1
ATOM 596 C C . SER A 1 74 ? -6.762 -1.311 11.424 1.00 86.12 74 SER A C 1
ATOM 598 O O . SER A 1 74 ? -6.681 -0.142 11.804 1.00 86.12 74 SER A O 1
ATOM 600 N N . LEU A 1 75 ? -6.246 -1.709 10.258 1.00 85.69 75 LEU A N 1
ATOM 601 C CA . LEU A 1 75 ? -5.624 -0.791 9.302 1.00 85.69 75 LEU A CA 1
ATOM 602 C C . LEU A 1 75 ? -6.646 0.001 8.483 1.00 85.69 75 LEU A C 1
ATOM 604 O O . LEU A 1 75 ? -6.314 1.089 8.019 1.00 85.69 75 LEU A O 1
ATOM 608 N N . SER A 1 76 ? -7.876 -0.496 8.328 1.00 84.75 76 SER A N 1
ATOM 609 C CA . SER A 1 76 ? -8.958 0.222 7.638 1.00 84.75 76 SER A CA 1
ATOM 610 C C . SER A 1 76 ? -9.165 1.621 8.229 1.00 84.75 76 SER A C 1
ATOM 612 O O . SER A 1 76 ? -9.167 2.622 7.506 1.00 84.75 76 SER A O 1
ATOM 614 N N . ASP A 1 77 ? -9.231 1.707 9.560 1.00 84.25 77 ASP A N 1
ATOM 615 C CA . ASP A 1 77 ? -9.370 2.978 10.276 1.00 84.25 77 ASP A CA 1
ATOM 616 C C . ASP A 1 77 ? -8.179 3.906 10.020 1.00 84.25 77 ASP A C 1
ATOM 618 O O . ASP A 1 77 ? -8.354 5.115 9.847 1.00 84.25 77 ASP A O 1
ATOM 622 N N . TYR A 1 78 ? -6.970 3.349 9.940 1.00 85.06 78 TYR A N 1
ATOM 623 C CA . TYR A 1 78 ? -5.764 4.113 9.641 1.00 85.06 78 TYR A CA 1
ATOM 624 C C . TYR A 1 78 ? -5.764 4.648 8.201 1.00 85.06 78 TYR A C 1
ATOM 626 O O . TYR A 1 78 ? -5.483 5.827 7.996 1.00 85.06 78 TYR A O 1
ATOM 634 N N . PHE A 1 79 ? -6.143 3.841 7.203 1.00 85.88 79 PHE A N 1
ATOM 635 C CA . PHE A 1 79 ? -6.216 4.291 5.807 1.00 85.88 79 PHE A CA 1
ATOM 636 C C . PHE A 1 79 ? -7.234 5.413 5.600 1.00 85.88 79 PHE A C 1
ATOM 638 O O . PHE A 1 79 ? -6.964 6.340 4.831 1.00 85.88 79 PHE A O 1
ATOM 645 N N . SER A 1 80 ? -8.360 5.367 6.317 1.00 83.94 80 SER A N 1
ATOM 646 C CA . SER A 1 80 ? -9.372 6.430 6.270 1.00 83.94 80 SER A CA 1
ATOM 647 C C . SER A 1 80 ? -8.841 7.771 6.804 1.00 83.94 80 SER A C 1
ATOM 649 O O . SER A 1 80 ? -9.140 8.830 6.252 1.00 83.94 80 SER A O 1
ATOM 651 N N . GLN A 1 81 ? -7.990 7.731 7.835 1.00 86.25 81 GLN A N 1
ATOM 652 C CA . GLN A 1 81 ? -7.440 8.910 8.516 1.00 86.25 81 GLN A CA 1
ATOM 653 C C . GLN A 1 81 ? -6.089 9.372 7.960 1.00 86.25 81 GLN A C 1
ATOM 655 O O . GLN A 1 81 ? -5.587 10.426 8.352 1.00 86.25 81 GLN A O 1
ATOM 660 N N . MET A 1 82 ? -5.497 8.598 7.051 1.00 86.19 82 MET A N 1
ATOM 661 C CA . MET A 1 82 ? -4.181 8.869 6.491 1.00 86.19 82 MET A CA 1
ATOM 662 C C . MET A 1 82 ? -4.153 10.241 5.795 1.00 86.19 82 MET A C 1
ATOM 664 O O . MET A 1 82 ? -5.033 10.590 4.997 1.00 86.19 82 MET A O 1
ATOM 668 N N . SER A 1 83 ? -3.121 11.032 6.081 1.00 88.44 83 SER A N 1
ATOM 669 C CA . SER A 1 83 ? -2.938 12.350 5.477 1.00 88.44 83 SER A CA 1
ATOM 670 C C . SER A 1 83 ? -2.635 12.249 3.978 1.00 88.44 83 SER A C 1
ATOM 672 O O . SER A 1 83 ? -2.203 11.216 3.459 1.00 88.44 83 SER A O 1
ATOM 674 N N . LEU A 1 84 ? -2.826 13.351 3.247 1.00 87.69 84 LEU A N 1
ATOM 675 C CA . LEU A 1 84 ? -2.519 13.394 1.814 1.00 87.69 84 LEU A CA 1
ATOM 676 C C . LEU A 1 84 ? -1.032 13.119 1.524 1.00 87.69 84 LEU A C 1
ATOM 678 O O . LEU A 1 84 ? -0.703 12.557 0.480 1.00 87.69 84 LEU A O 1
ATOM 682 N N . GLU A 1 85 ? -0.137 13.528 2.424 1.00 88.69 85 GLU A N 1
ATOM 683 C CA . GLU A 1 85 ? 1.303 13.302 2.284 1.00 88.69 85 GLU A CA 1
ATOM 684 C C . GLU A 1 85 ? 1.648 11.815 2.431 1.00 88.69 85 GLU A C 1
ATOM 686 O O . GLU A 1 85 ? 2.312 11.248 1.563 1.00 88.69 85 GLU A O 1
ATOM 691 N N . GLU A 1 86 ? 1.099 11.158 3.454 1.00 88.50 86 GLU A N 1
ATOM 692 C CA . GLU A 1 86 ? 1.270 9.721 3.682 1.00 88.50 86 GLU A CA 1
ATOM 693 C C . GLU A 1 86 ? 0.692 8.891 2.529 1.00 88.50 86 GLU A C 1
ATOM 695 O O . GLU A 1 86 ? 1.362 7.986 2.030 1.00 88.50 86 GLU A O 1
ATOM 700 N N . LYS A 1 87 ? -0.499 9.250 2.022 1.00 90.56 87 LYS A N 1
ATOM 701 C CA . LYS A 1 87 ? -1.095 8.598 0.840 1.00 90.56 87 LYS A CA 1
ATOM 702 C C . LYS A 1 87 ? -0.175 8.703 -0.369 1.00 90.56 87 LYS A C 1
ATOM 704 O O . LYS A 1 87 ? 0.083 7.709 -1.043 1.00 90.56 87 LYS A O 1
ATOM 709 N N . ARG A 1 88 ? 0.376 9.892 -0.636 1.00 90.94 88 ARG A N 1
ATOM 710 C CA . ARG A 1 88 ? 1.329 10.097 -1.740 1.00 90.94 88 ARG A CA 1
ATOM 711 C C . ARG A 1 88 ? 2.595 9.266 -1.563 1.00 90.94 88 ARG A C 1
ATOM 713 O O . ARG A 1 88 ? 3.069 8.693 -2.543 1.00 90.94 88 ARG A O 1
ATOM 720 N N . ALA A 1 89 ? 3.128 9.183 -0.346 1.00 90.88 89 ALA A N 1
ATOM 721 C CA . ALA A 1 89 ? 4.292 8.355 -0.053 1.00 90.88 89 ALA A CA 1
ATOM 722 C C . ALA A 1 89 ? 3.994 6.867 -0.299 1.00 90.88 89 ALA A C 1
ATOM 724 O O . ALA A 1 89 ? 4.768 6.195 -0.980 1.00 90.88 89 ALA A O 1
ATOM 725 N N . PHE A 1 90 ? 2.842 6.373 0.161 1.00 91.12 90 PHE A N 1
ATOM 726 C CA . PHE A 1 90 ? 2.401 4.993 -0.054 1.00 91.12 90 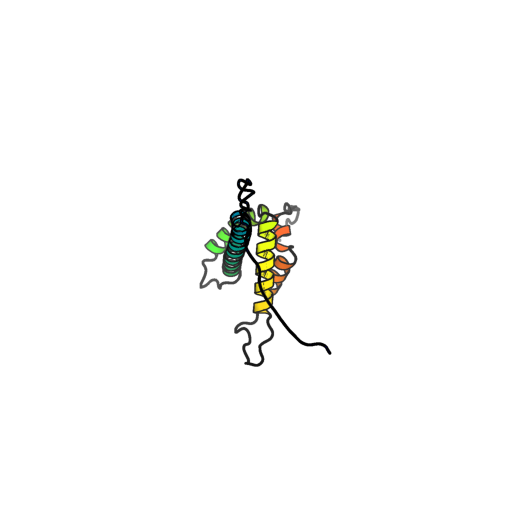PHE A CA 1
ATOM 727 C C . PHE A 1 90 ? 2.203 4.668 -1.544 1.00 91.12 90 PHE A C 1
ATOM 729 O O . PHE A 1 90 ? 2.709 3.660 -2.039 1.00 91.12 90 PHE A O 1
ATOM 736 N N . ILE A 1 91 ? 1.555 5.560 -2.299 1.00 91.88 91 ILE A N 1
ATOM 737 C CA . ILE A 1 91 ? 1.375 5.434 -3.755 1.00 91.88 91 ILE A CA 1
ATOM 738 C C . ILE A 1 91 ? 2.729 5.408 -4.478 1.00 91.88 91 ILE A C 1
ATOM 740 O O . ILE A 1 91 ? 2.949 4.589 -5.373 1.00 91.88 91 ILE A O 1
ATOM 744 N N . ALA A 1 92 ? 3.673 6.266 -4.081 1.00 92.00 92 ALA A N 1
ATOM 745 C CA . ALA A 1 92 ? 5.011 6.291 -4.668 1.00 92.00 92 ALA A CA 1
ATOM 746 C C . ALA A 1 92 ? 5.772 4.972 -4.438 1.00 92.00 92 ALA A C 1
ATOM 748 O O . ALA A 1 92 ? 6.493 4.507 -5.328 1.00 92.00 92 ALA A O 1
ATOM 749 N N . VAL A 1 93 ? 5.593 4.344 -3.272 1.00 91.50 93 VAL A N 1
ATOM 750 C CA . VAL A 1 93 ? 6.132 3.008 -2.985 1.00 91.50 93 VAL A CA 1
ATOM 751 C C . VAL A 1 93 ? 5.469 1.952 -3.863 1.00 91.50 93 VAL A C 1
ATOM 753 O O . VAL A 1 93 ? 6.184 1.166 -4.484 1.00 91.50 93 VAL A O 1
ATOM 756 N N . ALA A 1 94 ? 4.141 1.972 -3.998 1.00 90.94 94 ALA A N 1
ATOM 757 C CA . ALA A 1 94 ? 3.411 1.042 -4.859 1.00 90.94 94 ALA A CA 1
ATOM 758 C C . ALA A 1 94 ? 3.866 1.135 -6.325 1.00 90.94 94 ALA A C 1
ATOM 760 O O . ALA A 1 94 ? 4.126 0.112 -6.957 1.00 90.94 94 ALA A O 1
ATOM 761 N N . HIS A 1 95 ? 4.083 2.349 -6.844 1.00 89.06 95 HIS A N 1
ATOM 762 C CA . HIS A 1 95 ? 4.686 2.561 -8.163 1.00 89.06 95 HIS A CA 1
ATOM 763 C C . HIS A 1 95 ? 6.075 1.929 -8.278 1.00 89.06 95 HIS A C 1
ATOM 765 O O . HIS A 1 95 ? 6.355 1.213 -9.242 1.00 89.06 95 HIS A O 1
ATOM 771 N N . ALA A 1 96 ? 6.948 2.175 -7.298 1.00 87.38 96 ALA A N 1
ATOM 772 C CA . ALA A 1 96 ? 8.291 1.608 -7.290 1.00 87.38 96 ALA A CA 1
ATOM 773 C C . ALA A 1 96 ? 8.266 0.074 -7.182 1.00 87.38 96 ALA A C 1
ATOM 775 O O . ALA A 1 96 ? 9.116 -0.594 -7.770 1.00 87.38 96 ALA A O 1
ATOM 776 N N . ARG A 1 97 ? 7.301 -0.491 -6.448 1.00 87.50 97 ARG A N 1
ATOM 777 C CA . ARG A 1 97 ? 7.114 -1.937 -6.306 1.00 87.50 97 ARG A CA 1
ATOM 778 C C . ARG A 1 97 ? 6.609 -2.558 -7.604 1.00 87.50 97 ARG A C 1
ATOM 780 O O . ARG A 1 97 ? 7.220 -3.508 -8.085 1.00 87.50 97 ARG A O 1
ATOM 787 N N . LYS A 1 98 ? 5.576 -1.974 -8.215 1.00 85.50 98 LYS A N 1
ATOM 788 C CA . LYS A 1 98 ? 5.032 -2.377 -9.518 1.00 85.50 98 LYS A CA 1
ATOM 789 C C . LYS A 1 98 ? 6.109 -2.370 -10.602 1.00 85.50 98 LYS A C 1
ATOM 791 O O . LYS A 1 98 ? 6.250 -3.350 -11.321 1.00 85.50 98 LYS A O 1
ATOM 796 N N . ALA A 1 99 ? 6.918 -1.311 -10.672 1.00 84.69 99 ALA A N 1
ATOM 797 C CA . ALA A 1 99 ? 8.011 -1.210 -11.639 1.00 84.69 99 ALA A CA 1
ATOM 798 C C . ALA A 1 99 ? 9.074 -2.305 -11.461 1.00 84.69 99 ALA A C 1
ATOM 800 O O . ALA A 1 99 ? 9.610 -2.788 -12.450 1.00 84.69 99 ALA A O 1
ATOM 801 N N . ARG A 1 100 ? 9.373 -2.713 -10.218 1.00 81.31 100 ARG A N 1
ATOM 802 C CA . ARG A 1 100 ? 10.314 -3.813 -9.943 1.00 81.31 100 ARG A CA 1
ATOM 803 C C . ARG A 1 100 ? 9.729 -5.181 -10.274 1.00 81.31 100 ARG A C 1
ATOM 805 O O . ARG A 1 100 ? 10.435 -6.024 -10.810 1.00 81.31 100 ARG A O 1
ATOM 812 N N . LEU A 1 101 ? 8.466 -5.404 -9.925 1.00 76.44 101 LEU A N 1
ATOM 813 C CA . LEU A 1 101 ? 7.800 -6.691 -10.111 1.00 76.44 101 LEU A CA 1
ATOM 814 C C . LEU A 1 101 ? 7.444 -6.968 -11.578 1.00 76.44 101 LEU A C 1
ATOM 816 O O . LEU A 1 101 ? 7.498 -8.114 -12.009 1.00 76.44 101 LEU A O 1
ATOM 820 N N . LEU A 1 102 ? 7.120 -5.923 -12.344 1.00 72.06 102 LEU A N 1
ATOM 821 C CA . LEU A 1 102 ? 6.822 -5.996 -13.779 1.00 72.06 102 LEU A CA 1
ATOM 822 C C . LEU A 1 102 ? 8.030 -5.636 -14.657 1.00 72.06 102 LEU A C 1
ATOM 824 O O . LEU A 1 102 ? 7.874 -5.430 -15.862 1.00 72.06 102 LEU A O 1
ATOM 828 N N . ALA A 1 103 ? 9.224 -5.512 -14.070 1.00 70.19 103 ALA A N 1
ATOM 829 C CA . ALA A 1 103 ? 10.435 -5.265 -14.837 1.00 70.19 103 ALA A CA 1
ATOM 830 C C . ALA A 1 103 ? 10.641 -6.409 -15.838 1.00 70.19 103 ALA A C 1
ATOM 832 O O . ALA A 1 103 ? 10.624 -7.586 -15.468 1.00 70.19 103 ALA A O 1
ATOM 833 N N . VAL A 1 104 ? 10.824 -6.048 -17.110 1.00 61.28 104 VAL A N 1
ATOM 834 C CA . VAL A 1 104 ? 11.187 -7.001 -18.163 1.00 61.28 104 VAL A CA 1
ATOM 835 C C . VAL A 1 104 ? 12.489 -7.686 -17.744 1.00 61.28 104 VAL A C 1
ATOM 837 O O . VAL A 1 104 ? 13.385 -6.984 -17.265 1.00 61.28 104 VAL A O 1
ATOM 840 N N . PRO A 1 105 ? 12.610 -9.016 -17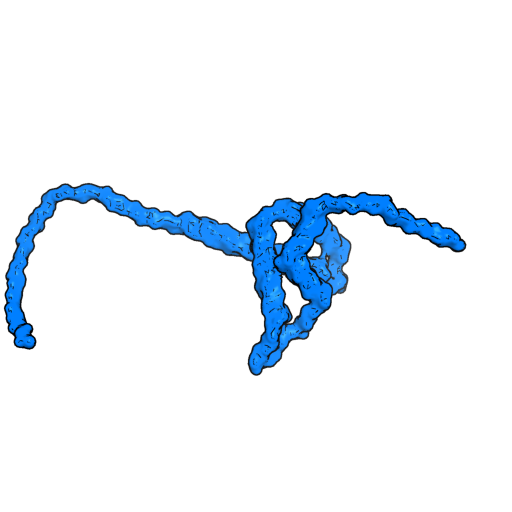.915 1.00 61.75 105 PRO A N 1
ATOM 841 C CA . PRO A 1 105 ? 13.853 -9.706 -17.630 1.00 61.75 105 PRO A CA 1
ATOM 842 C C . PRO A 1 105 ? 15.016 -9.029 -18.352 1.00 61.75 105 PRO A C 1
ATOM 844 O O . PRO A 1 105 ? 14.906 -8.713 -19.540 1.00 61.75 105 PRO A O 1
ATOM 847 N N . ASP A 1 106 ? 16.103 -8.763 -17.635 1.00 59.84 106 ASP A N 1
ATOM 848 C CA . ASP A 1 106 ? 17.287 -8.157 -18.235 1.00 59.84 106 ASP A CA 1
ATOM 849 C C . ASP A 1 106 ? 17.961 -9.104 -19.247 1.00 59.84 106 ASP A C 1
ATOM 851 O O . ASP A 1 106 ? 17.632 -10.288 -19.367 1.00 59.84 106 ASP A O 1
ATOM 855 N N . ALA A 1 107 ? 18.918 -8.567 -20.011 1.00 56.91 107 ALA A N 1
ATOM 856 C CA . ALA A 1 107 ? 19.698 -9.335 -20.985 1.00 56.91 107 ALA A CA 1
ATOM 857 C C . ALA A 1 107 ? 20.522 -10.475 -20.344 1.00 56.91 107 ALA A C 1
ATOM 859 O O . ALA A 1 107 ? 20.969 -11.371 -21.059 1.00 56.91 107 ALA A O 1
ATOM 860 N N . ASP A 1 108 ? 20.676 -10.457 -19.015 1.00 63.69 108 ASP A N 1
ATOM 861 C CA . ASP A 1 108 ? 21.344 -11.476 -18.205 1.00 63.69 108 ASP A CA 1
ATOM 862 C C . ASP A 1 108 ? 20.376 -12.584 -17.729 1.00 63.69 108 ASP A C 1
ATOM 864 O O . ASP A 1 108 ? 20.779 -13.521 -17.035 1.00 63.69 108 ASP A O 1
ATOM 868 N N . GLY A 1 109 ? 19.102 -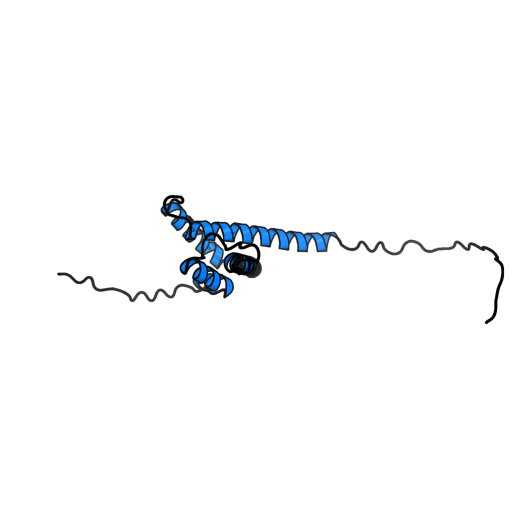12.531 -18.143 1.00 55.59 109 GLY A N 1
ATOM 869 C CA . GLY A 1 109 ? 18.104 -13.568 -17.889 1.00 55.59 109 GLY A CA 1
ATOM 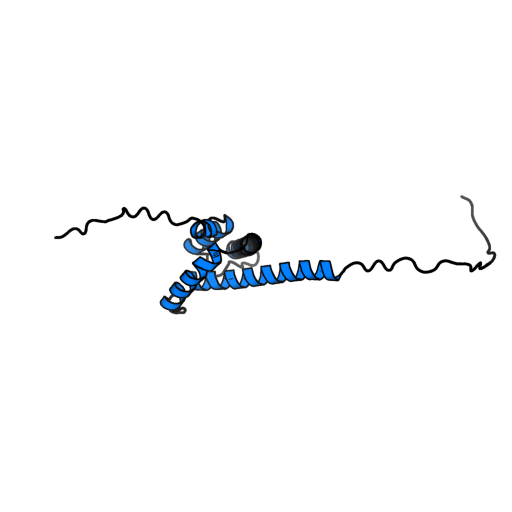870 C C . GLY A 1 109 ? 17.462 -13.503 -16.503 1.00 55.59 109 GLY A C 1
ATOM 871 O O . GLY A 1 109 ? 16.822 -14.475 -16.089 1.00 55.59 109 GLY A O 1
ATOM 872 N N . TYR A 1 110 ? 17.594 -12.389 -15.775 1.00 56.09 110 TYR A N 1
ATOM 873 C CA . TYR A 1 110 ? 16.896 -12.200 -14.509 1.00 56.09 110 TYR A CA 1
ATOM 874 C C . TYR A 1 110 ? 15.410 -11.931 -14.760 1.00 56.09 110 TYR A C 1
ATOM 876 O O . TYR A 1 110 ? 14.959 -10.793 -14.829 1.00 56.09 110 TYR A O 1
ATOM 884 N N . ALA A 1 111 ? 14.621 -12.994 -14.885 1.00 53.81 111 ALA A N 1
ATOM 885 C CA . ALA A 1 111 ? 13.176 -12.902 -14.734 1.00 53.81 111 ALA A CA 1
ATOM 886 C C . ALA A 1 111 ? 12.830 -12.870 -13.234 1.00 53.81 111 ALA A C 1
ATOM 888 O O . ALA A 1 111 ? 13.397 -13.666 -12.472 1.00 53.81 111 ALA A O 1
ATOM 889 N N . PRO A 1 112 ? 11.900 -12.006 -12.777 1.00 57.19 112 PRO A N 1
ATOM 890 C CA . PRO A 1 112 ? 11.320 -12.133 -11.446 1.00 57.19 112 PRO A CA 1
ATOM 891 C C . PRO A 1 112 ? 10.891 -13.590 -11.212 1.00 57.19 112 PRO A C 1
ATOM 893 O O . PRO A 1 112 ? 10.115 -14.148 -11.983 1.00 57.19 112 PRO A O 1
ATOM 896 N N . ARG A 1 113 ? 11.457 -14.230 -10.178 1.00 55.47 113 ARG A N 1
ATOM 897 C CA . ARG A 1 113 ? 11.336 -15.684 -9.931 1.00 55.47 113 ARG A CA 1
ATOM 898 C C . ARG A 1 113 ? 9.894 -16.167 -9.759 1.00 55.47 113 ARG A C 1
ATOM 900 O O . ARG A 1 113 ? 9.635 -17.353 -9.932 1.00 55.47 113 ARG A O 1
ATOM 907 N N . HIS A 1 114 ? 8.983 -15.252 -9.444 1.00 60.38 114 HIS A N 1
ATOM 908 C CA . HIS A 1 114 ? 7.555 -15.503 -9.392 1.00 60.38 114 HIS A CA 1
ATOM 909 C C . HIS A 1 114 ? 6.831 -14.444 -10.226 1.00 60.38 114 HIS A C 1
ATOM 911 O O . HIS A 1 114 ? 7.010 -13.252 -9.957 1.00 60.38 114 HIS A O 1
ATOM 917 N N . PRO A 1 115 ? 6.041 -14.847 -11.236 1.00 65.69 115 PRO A N 1
ATOM 918 C CA . PRO A 1 115 ? 5.136 -13.922 -11.893 1.00 65.69 115 PRO A CA 1
ATOM 919 C C . PRO A 1 115 ? 4.153 -13.382 -10.850 1.00 65.69 115 PRO A C 1
ATOM 921 O O . PRO A 1 115 ? 3.650 -14.133 -10.015 1.00 65.69 115 PRO A O 1
ATOM 924 N N . VAL A 1 116 ? 3.914 -12.074 -10.892 1.00 75.00 116 VAL A N 1
ATOM 925 C CA . VAL A 1 116 ? 2.888 -11.417 -10.075 1.00 75.00 116 VAL A CA 1
ATOM 926 C C . VAL A 1 116 ? 1.548 -12.084 -10.375 1.00 75.00 116 VAL A C 1
ATOM 928 O O . VAL A 1 116 ? 1.206 -12.258 -11.546 1.00 75.00 116 VAL A O 1
ATOM 931 N N . THR A 1 117 ? 0.808 -12.488 -9.343 1.00 83.44 117 THR A N 1
ATOM 932 C CA . THR A 1 117 ? -0.546 -13.027 -9.536 1.00 83.44 117 THR A CA 1
ATOM 933 C C . THR A 1 117 ? -1.493 -11.921 -10.002 1.00 83.44 117 THR A C 1
ATOM 935 O O . THR A 1 117 ? -1.235 -10.738 -9.777 1.00 83.44 117 THR A O 1
ATOM 938 N N . GLU A 1 118 ? -2.605 -12.286 -10.643 1.00 83.88 118 GLU A N 1
ATOM 939 C CA . GLU A 1 118 ? -3.598 -11.301 -11.098 1.00 83.88 118 GLU A CA 1
ATOM 940 C C . GLU A 1 118 ? -4.093 -10.424 -9.932 1.00 83.88 118 GLU A C 1
ATOM 942 O O . GLU A 1 118 ? -4.132 -9.201 -10.050 1.00 83.88 118 GLU A O 1
ATOM 947 N N . ASP A 1 119 ? -4.344 -11.027 -8.765 1.00 84.06 119 ASP A N 1
ATOM 948 C CA . ASP A 1 119 ? -4.798 -10.315 -7.562 1.00 84.06 119 ASP A CA 1
ATOM 949 C C . ASP A 1 119 ? -3.759 -9.303 -7.049 1.00 84.06 119 ASP A C 1
ATOM 951 O O . ASP A 1 119 ? -4.096 -8.179 -6.670 1.00 84.06 119 ASP A O 1
ATOM 955 N N . GLN A 1 120 ? -2.473 -9.666 -7.079 1.00 88.12 120 GLN A N 1
ATOM 956 C CA . GLN A 1 120 ? -1.379 -8.765 -6.713 1.00 88.12 120 GLN A CA 1
ATOM 957 C C . GLN A 1 120 ? -1.252 -7.599 -7.701 1.00 88.12 120 GLN A C 1
ATOM 959 O O . GLN A 1 120 ? -1.024 -6.457 -7.292 1.00 88.12 120 GLN A O 1
ATOM 964 N N . ALA A 1 121 ? -1.403 -7.868 -9.002 1.00 87.19 121 ALA A N 1
ATOM 965 C CA . ALA A 1 121 ? -1.377 -6.837 -10.033 1.00 87.19 121 ALA A CA 1
ATOM 966 C C . ALA A 1 121 ? -2.560 -5.873 -9.868 1.00 87.19 121 ALA A C 1
ATOM 968 O O . ALA A 1 121 ? -2.361 -4.657 -9.859 1.00 87.19 121 ALA A O 1
ATOM 969 N N . GLN A 1 122 ? -3.763 -6.403 -9.642 1.00 87.94 122 GLN A N 1
ATOM 970 C CA . GLN A 1 122 ? -4.965 -5.610 -9.409 1.00 87.94 122 GLN A CA 1
ATOM 971 C C . GLN A 1 122 ? -4.844 -4.743 -8.148 1.00 87.94 122 GLN A C 1
ATOM 973 O O . GLN A 1 122 ? -5.183 -3.559 -8.180 1.00 87.94 122 GLN A O 1
ATOM 978 N N . PHE A 1 123 ? -4.311 -5.286 -7.050 1.00 89.56 123 PHE A N 1
ATOM 979 C CA . PHE A 1 123 ? -4.029 -4.503 -5.845 1.00 89.56 123 PHE A CA 1
ATOM 980 C C . PHE A 1 123 ? -3.084 -3.332 -6.136 1.00 89.56 123 PHE A C 1
ATOM 982 O O . PHE A 1 123 ? -3.378 -2.197 -5.758 1.00 89.56 123 PHE A O 1
ATOM 989 N N . LEU A 1 124 ? -1.981 -3.576 -6.853 1.00 90.12 124 LEU A N 1
ATOM 990 C CA . LEU A 1 124 ? -1.041 -2.517 -7.229 1.00 90.12 124 LEU A CA 1
ATOM 991 C C . LEU A 1 124 ? -1.710 -1.429 -8.076 1.00 90.12 124 LEU A C 1
ATOM 993 O O . LEU A 1 124 ? -1.437 -0.253 -7.845 1.00 90.12 124 LEU A O 1
ATOM 997 N N . GLU A 1 125 ? -2.590 -1.786 -9.016 1.00 90.12 125 GLU A N 1
ATOM 998 C CA . GLU A 1 125 ? -3.340 -0.807 -9.816 1.00 90.12 125 GLU A CA 1
ATOM 999 C C . GLU A 1 125 ? -4.317 0.019 -8.970 1.00 90.12 125 GLU A C 1
ATOM 1001 O O . GLU A 1 125 ? -4.369 1.244 -9.111 1.00 90.12 125 GLU A O 1
ATOM 1006 N N . HIS A 1 126 ? -5.055 -0.608 -8.051 1.00 89.50 126 HIS A N 1
ATOM 1007 C CA . HIS A 1 126 ? -5.966 0.109 -7.154 1.00 89.50 126 HIS A CA 1
ATOM 1008 C C . HIS A 1 126 ? -5.217 1.059 -6.211 1.00 89.50 126 HIS A C 1
ATOM 1010 O O . HIS A 1 126 ? -5.679 2.171 -5.954 1.00 89.50 126 HIS A O 1
ATOM 1016 N N . VAL A 1 127 ? -4.045 0.659 -5.707 1.00 89.56 127 VAL A N 1
ATOM 1017 C CA . VAL A 1 127 ? -3.218 1.541 -4.874 1.00 89.56 127 VAL A CA 1
ATOM 1018 C C . VAL A 1 127 ? -2.660 2.692 -5.707 1.00 89.56 127 VAL A C 1
ATOM 1020 O O . VAL A 1 127 ? -2.780 3.843 -5.301 1.00 89.56 127 VAL A O 1
ATOM 1023 N N . VAL A 1 128 ? -2.102 2.411 -6.887 1.00 89.50 128 VAL A N 1
ATOM 1024 C CA . VAL A 1 128 ? -1.511 3.422 -7.782 1.00 89.50 128 VAL A CA 1
ATOM 1025 C C . VAL A 1 128 ? -2.538 4.451 -8.265 1.00 89.50 128 VAL A C 1
ATOM 1027 O O . VAL A 1 128 ? -2.244 5.645 -8.294 1.00 89.50 128 VAL A O 1
ATOM 1030 N N . SER A 1 129 ? -3.743 4.010 -8.620 1.00 87.94 129 SER A N 1
ATOM 1031 C CA . SER A 1 129 ? -4.845 4.894 -9.030 1.00 87.94 129 SER A CA 1
ATOM 1032 C C . SER A 1 129 ? -5.445 5.696 -7.869 1.00 87.94 129 SER A C 1
ATOM 1034 O O . SER A 1 129 ? -6.177 6.658 -8.099 1.00 87.94 129 SER A O 1
ATOM 1036 N N . GLY A 1 130 ? -5.144 5.314 -6.625 1.00 85.25 130 GLY A N 1
ATOM 1037 C CA . GLY A 1 130 ? -5.735 5.888 -5.422 1.00 85.25 130 GLY A CA 1
ATOM 1038 C C . GLY A 1 130 ? -7.144 5.373 -5.108 1.00 85.25 130 GLY A C 1
ATOM 1039 O O . GLY A 1 130 ? -7.692 5.741 -4.068 1.00 85.25 130 GLY A O 1
ATOM 1040 N N . GLU A 1 131 ? -7.725 4.500 -5.941 1.00 86.38 131 GLU A N 1
ATOM 1041 C CA . GLU A 1 131 ? -9.020 3.860 -5.660 1.00 86.38 131 GLU A CA 1
ATOM 1042 C C . GLU A 1 131 ? -9.003 3.057 -4.362 1.00 86.38 131 GLU A C 1
ATOM 1044 O O . GLU A 1 131 ? -10.007 3.022 -3.649 1.00 86.38 131 GLU A O 1
ATOM 1049 N N . PHE A 1 132 ? -7.855 2.465 -4.022 1.00 86.12 132 PHE A N 1
ATOM 1050 C CA . PHE A 1 132 ? -7.668 1.747 -2.766 1.00 86.12 132 PHE A CA 1
ATOM 1051 C C . PHE A 1 132 ? -8.088 2.600 -1.563 1.00 86.12 132 PHE A C 1
ATOM 1053 O O . PHE A 1 132 ? -8.881 2.146 -0.750 1.00 86.12 132 PHE A O 1
ATOM 1060 N N . PHE A 1 133 ? -7.630 3.853 -1.483 1.00 85.44 133 PHE A N 1
ATOM 1061 C CA . PHE A 1 133 ? -7.939 4.745 -0.359 1.00 85.44 133 PHE A CA 1
ATOM 1062 C C . PHE A 1 133 ? -9.385 5.236 -0.383 1.00 85.44 133 PHE A C 1
ATOM 1064 O O . PHE A 1 133 ? -10.017 5.327 0.667 1.00 85.44 133 PHE A O 1
ATOM 1071 N N . ARG A 1 134 ? -9.943 5.479 -1.577 1.00 84.06 134 ARG A N 1
ATOM 1072 C CA . ARG A 1 134 ? -11.337 5.923 -1.725 1.00 84.06 134 ARG A CA 1
ATOM 1073 C C . ARG A 1 134 ? -12.334 4.949 -1.108 1.00 84.06 134 ARG A C 1
ATOM 1075 O O . ARG A 1 134 ? -13.301 5.396 -0.503 1.00 84.06 134 ARG A O 1
ATOM 1082 N N . ARG A 1 135 ? -12.074 3.640 -1.196 1.00 82.44 135 ARG A N 1
ATOM 1083 C CA . ARG A 1 135 ? -12.919 2.605 -0.575 1.00 82.44 135 ARG A CA 1
ATOM 1084 C C . ARG A 1 135 ? -13.036 2.749 0.948 1.00 82.44 135 ARG A C 1
ATOM 1086 O O . ARG A 1 135 ? -14.035 2.315 1.506 1.00 82.44 135 ARG A O 1
ATOM 1093 N N . PHE A 1 136 ? -12.035 3.336 1.602 1.00 80.88 136 PHE A N 1
ATOM 1094 C CA . PHE A 1 136 ? -12.013 3.542 3.055 1.00 80.88 136 PHE A CA 1
ATOM 1095 C C . PHE A 1 136 ? -12.481 4.944 3.474 1.00 80.88 136 PHE A C 1
ATOM 1097 O O . PHE A 1 136 ? -12.814 5.157 4.635 1.00 80.88 136 PHE A O 1
ATOM 1104 N N . GLU A 1 137 ? -12.487 5.906 2.550 1.00 77.00 137 GLU A N 1
ATOM 1105 C CA . GLU A 1 137 ? -12.955 7.278 2.789 1.00 77.00 137 GLU A CA 1
ATOM 1106 C C . GLU A 1 137 ? -14.451 7.445 2.520 1.00 77.00 137 GLU A C 1
ATOM 1108 O O . GLU A 1 137 ? -15.117 8.241 3.185 1.00 77.00 137 GLU A O 1
ATOM 1113 N N . GLU A 1 138 ? -14.983 6.729 1.526 1.00 66.38 138 GLU A N 1
ATOM 1114 C CA . GLU A 1 138 ? -16.408 6.760 1.233 1.00 66.38 138 GLU A CA 1
ATOM 1115 C C . GLU A 1 138 ? -17.155 6.078 2.391 1.00 66.38 138 GLU A C 1
ATOM 1117 O O . GLU A 1 138 ? -16.897 4.906 2.681 1.00 66.38 138 GLU A O 1
ATOM 1122 N N . PRO A 1 139 ? -18.086 6.775 3.078 1.00 55.81 139 PRO A N 1
ATOM 1123 C CA . PRO A 1 139 ? -18.962 6.100 4.016 1.00 55.81 139 PRO A CA 1
ATOM 1124 C C . PRO A 1 139 ? -19.706 5.050 3.206 1.00 55.81 139 PRO A C 1
ATOM 1126 O O . PRO A 1 139 ? -20.385 5.399 2.238 1.00 55.81 139 PRO A O 1
ATOM 1129 N N . ALA A 1 140 ? -19.537 3.777 3.567 1.00 50.94 140 ALA A N 1
ATOM 1130 C CA . ALA A 1 140 ? -20.275 2.698 2.946 1.00 50.94 140 ALA A CA 1
ATOM 1131 C C . ALA A 1 140 ? -21.757 3.076 3.009 1.00 50.94 140 ALA A C 1
ATOM 1133 O O . ALA A 1 140 ? -22.378 3.037 4.073 1.00 50.94 140 ALA A O 1
ATOM 1134 N N . VAL A 1 141 ? -22.325 3.481 1.873 1.00 45.12 141 VAL A N 1
ATOM 1135 C CA . VAL A 1 141 ? -23.766 3.467 1.695 1.00 45.12 141 VAL A CA 1
ATOM 1136 C C . VAL A 1 141 ? -24.084 1.986 1.641 1.00 45.12 141 VAL A C 1
ATOM 1138 O O . VAL A 1 141 ? -24.082 1.364 0.584 1.00 45.12 141 VAL A O 1
ATOM 1141 N N . VAL A 1 142 ? -24.227 1.391 2.824 1.00 49.00 142 VAL A N 1
ATOM 1142 C CA . VAL A 1 142 ? -24.848 0.090 2.996 1.00 49.00 142 VAL A CA 1
ATOM 1143 C C . VAL A 1 142 ? -26.283 0.306 2.555 1.00 49.00 142 VAL A C 1
ATOM 1145 O O . VAL A 1 142 ? -27.150 0.672 3.349 1.00 49.00 142 VAL A O 1
ATOM 1148 N N . ASP A 1 143 ? -26.518 0.156 1.255 1.00 42.50 143 ASP A N 1
ATOM 1149 C CA . ASP A 1 143 ? -27.852 -0.122 0.769 1.00 42.50 143 ASP A CA 1
ATOM 1150 C C . ASP A 1 143 ? -28.231 -1.469 1.388 1.00 42.50 143 ASP A C 1
ATOM 1152 O O . ASP A 1 143 ? -27.769 -2.536 0.979 1.00 42.50 143 ASP A O 1
ATOM 1156 N N . SER A 1 144 ? -28.952 -1.392 2.504 1.00 52.03 144 SER A N 1
ATOM 1157 C CA . SER A 1 144 ? -29.286 -2.511 3.387 1.00 52.03 144 SER A CA 1
ATOM 1158 C C . SER A 1 144 ? -30.364 -3.424 2.789 1.00 52.03 144 SER A C 1
ATOM 1160 O O . SER A 1 144 ? -31.103 -4.061 3.531 1.00 52.03 144 SER A O 1
ATOM 1162 N N . ASP A 1 145 ? -30.441 -3.530 1.461 1.00 51.53 145 ASP A N 1
ATOM 1163 C CA . ASP A 1 145 ? -31.559 -4.157 0.750 1.00 51.53 145 ASP A CA 1
ATOM 1164 C C . ASP A 1 145 ? -31.183 -5.433 -0.022 1.00 51.53 145 ASP A C 1
ATOM 1166 O O . ASP A 1 145 ? -31.933 -5.916 -0.869 1.00 51.53 145 ASP A O 1
ATOM 1170 N N . CYS A 1 146 ? -30.074 -6.086 0.330 1.00 49.12 146 CYS A N 1
ATOM 1171 C CA . CYS A 1 146 ? -29.792 -7.450 -0.133 1.00 49.12 146 CYS A CA 1
ATOM 1172 C C . CYS A 1 146 ? -30.248 -8.507 0.889 1.00 49.12 146 CYS A C 1
ATOM 1174 O O . CYS A 1 146 ? -29.471 -9.367 1.305 1.00 49.12 146 CYS A O 1
ATOM 1176 N N . VAL A 1 147 ? -31.526 -8.477 1.286 1.00 46.00 147 VAL A N 1
ATOM 1177 C CA . VAL A 1 147 ? -32.170 -9.636 1.925 1.00 46.00 147 VAL A CA 1
ATOM 1178 C C . VAL A 1 147 ? -32.354 -10.705 0.851 1.00 46.00 147 VAL A C 1
ATOM 1180 O O . VAL A 1 147 ? -33.319 -10.692 0.090 1.00 46.00 147 VAL A O 1
ATOM 1183 N N . VAL A 1 148 ? -31.413 -11.643 0.766 1.00 54.91 148 VAL A N 1
ATOM 1184 C CA . VAL A 1 148 ? -31.578 -12.839 -0.063 1.00 54.91 148 VAL A CA 1
ATOM 1185 C C . VAL A 1 148 ? -32.608 -13.735 0.636 1.00 54.91 148 VAL A C 1
ATOM 1187 O O . VAL A 1 148 ? -32.356 -14.169 1.764 1.00 54.91 148 VAL A O 1
ATOM 1190 N N . PRO A 1 149 ? -33.778 -14.029 0.040 1.00 52.25 149 PRO A N 1
ATOM 1191 C CA . PRO A 1 149 ? -34.733 -14.920 0.676 1.00 52.25 149 PRO A CA 1
ATOM 1192 C C . PRO A 1 149 ? -34.129 -16.323 0.746 1.00 52.25 149 PRO A C 1
ATOM 1194 O O . PRO A 1 149 ? -33.826 -16.939 -0.280 1.00 52.25 149 PRO A O 1
ATOM 1197 N N . ILE A 1 150 ? -33.971 -16.832 1.970 1.00 55.94 150 ILE A N 1
ATOM 1198 C CA . ILE A 1 150 ? -33.647 -18.233 2.236 1.00 55.94 150 ILE A CA 1
ATOM 1199 C C . ILE A 1 150 ? -34.736 -19.064 1.558 1.00 55.94 150 ILE A C 1
ATOM 1201 O O . ILE A 1 150 ? -35.899 -19.050 1.963 1.00 55.94 150 ILE A O 1
ATOM 1205 N N . ARG A 1 151 ? -34.379 -19.761 0.476 1.00 49.16 151 ARG A N 1
ATOM 1206 C CA . ARG A 1 151 ? -35.279 -20.724 -0.154 1.00 49.16 151 ARG A CA 1
ATOM 1207 C C . ARG A 1 151 ? -35.431 -21.912 0.787 1.00 49.16 151 ARG A C 1
ATOM 1209 O O . ARG A 1 151 ? -34.584 -22.796 0.802 1.00 49.16 151 ARG A O 1
ATOM 1216 N N . SER A 1 152 ? -36.520 -21.929 1.546 1.00 52.22 152 SER A N 1
ATOM 1217 C CA . SER A 1 152 ? -36.985 -23.124 2.241 1.00 52.22 152 SER A CA 1
ATOM 1218 C C . SER A 1 152 ? -37.366 -24.188 1.209 1.00 52.22 152 SER A C 1
ATOM 1220 O O . SER A 1 152 ? -38.244 -23.959 0.371 1.00 52.22 152 SER A O 1
ATOM 1222 N N . ARG A 1 153 ? -36.718 -25.349 1.271 1.00 46.78 153 ARG A N 1
ATOM 1223 C CA . ARG A 1 153 ? -37.245 -26.604 0.737 1.00 46.78 153 ARG A CA 1
ATOM 1224 C C . ARG A 1 153 ? -37.046 -27.704 1.758 1.00 46.78 153 ARG A C 1
ATOM 1226 O O . ARG A 1 153 ? -35.956 -27.723 2.366 1.00 46.78 153 ARG A O 1
#

Foldseek 3Di:
DDDYDDDDDDDDDDDDDDDDDDDPPVPVVVVVVVVVVLVVLLVVLLVVLVLLCCLPPPDCVVDPVVVSVVVVVVCLVVLQVPDPSSLVSNLVNLVVVLCVQPPDQDPVRDDPPDRQDPVNVVVSVCSNVVVVSVVSNDDPPPPVPPPDDDDDD

Sequence (153 aa):
MTKRHFSTLGATFDADHLLPLDRIVVNEESRASEHYGARSMRALAELSFDFVWHLMFTDDDQLDQDLAVRSLESLSDYFSQMSLEEKRAFIAVAHARKARLLAVPDADGYAPRHPVTEDQAQFLEHVVSGEFFRRFEEPAVVDSDCVVPIRSR

Organism: Pseudomonas syringae (NCBI:txid317)

Radius of gyration: 30.76 Å; chains: 1; bounding box: 95×79×44 Å